Protein AF-A0A957TCB9-F1 (afdb_monomer_lite)

Structure (mmCIF, N/CA/C/O backbone):
data_AF-A0A957TCB9-F1
#
_entry.id   AF-A0A957TCB9-F1
#
loop_
_atom_site.group_PDB
_atom_site.id
_atom_site.type_symbol
_atom_site.label_atom_id
_atom_site.label_alt_id
_atom_site.label_comp_id
_atom_site.label_asym_id
_atom_site.label_entity_id
_atom_site.label_seq_id
_atom_site.pdbx_PDB_ins_code
_atom_site.Cartn_x
_atom_site.Cartn_y
_atom_site.Cartn_z
_atom_site.occupancy
_atom_site.B_iso_or_equiv
_atom_site.auth_seq_id
_atom_site.auth_comp_id
_atom_site.auth_asym_id
_atom_site.auth_atom_id
_atom_site.pdbx_PDB_model_num
ATOM 1 N N . MET A 1 1 ? 9.449 -3.709 2.077 1.00 79.50 1 MET A N 1
ATOM 2 C CA . MET A 1 1 ? 8.244 -2.983 1.584 1.00 79.50 1 MET A CA 1
ATOM 3 C C . MET A 1 1 ? 7.364 -3.993 0.887 1.00 79.50 1 MET A C 1
ATOM 5 O O . MET A 1 1 ? 7.876 -4.736 0.061 1.00 79.50 1 MET A O 1
ATOM 9 N N . LYS A 1 2 ? 6.064 -4.006 1.184 1.00 89.00 2 LYS A N 1
ATOM 10 C CA . LYS A 1 2 ? 5.122 -4.945 0.560 1.00 89.00 2 LYS A CA 1
ATOM 11 C C . LYS A 1 2 ? 4.244 -4.211 -0.457 1.00 89.00 2 LYS A C 1
ATOM 13 O O . LYS A 1 2 ? 3.557 -3.256 -0.094 1.00 89.00 2 LYS A O 1
ATOM 18 N N . ILE A 1 3 ? 4.275 -4.652 -1.713 1.00 91.94 3 ILE A N 1
ATOM 19 C CA . ILE A 1 3 ? 3.388 -4.185 -2.790 1.00 91.94 3 ILE A CA 1
ATOM 20 C C . ILE A 1 3 ? 2.474 -5.347 -3.176 1.00 91.94 3 ILE A C 1
ATOM 22 O O . ILE A 1 3 ? 2.912 -6.496 -3.247 1.00 91.94 3 ILE A O 1
ATOM 26 N N . PHE A 1 4 ? 1.198 -5.045 -3.409 1.00 94.31 4 PHE A N 1
ATOM 27 C CA . PHE A 1 4 ? 0.171 -6.040 -3.697 1.00 94.31 4 PHE A CA 1
ATOM 28 C C . PHE A 1 4 ? -0.612 -5.707 -4.964 1.00 94.31 4 PHE A C 1
ATOM 30 O O . PHE A 1 4 ? -0.781 -4.534 -5.301 1.00 94.31 4 PHE A O 1
ATOM 37 N N . LYS A 1 5 ? -1.132 -6.746 -5.628 1.00 92.81 5 LYS A N 1
ATOM 38 C CA . LYS A 1 5 ? -1.964 -6.639 -6.840 1.00 92.81 5 LYS A CA 1
ATOM 39 C C . LYS A 1 5 ? -3.372 -6.108 -6.562 1.00 92.81 5 LYS A C 1
ATOM 41 O O . LYS A 1 5 ? -3.903 -5.323 -7.338 1.00 92.81 5 LYS A O 1
ATOM 46 N N . TYR A 1 6 ? -3.976 -6.546 -5.463 1.00 94.94 6 TYR A N 1
ATOM 47 C CA . TYR A 1 6 ? -5.341 -6.220 -5.068 1.00 94.94 6 TYR A CA 1
ATOM 48 C C . TYR A 1 6 ? -5.330 -5.367 -3.809 1.00 94.94 6 TYR A C 1
ATOM 50 O O . TYR A 1 6 ? -4.605 -5.662 -2.860 1.00 94.94 6 TYR A O 1
ATOM 58 N N . TRP A 1 7 ? -6.174 -4.340 -3.790 1.00 96.44 7 TRP A N 1
ATOM 59 C CA . TRP A 1 7 ? -6.347 -3.449 -2.651 1.00 96.44 7 TRP A CA 1
ATOM 60 C C . TRP A 1 7 ? -7.824 -3.221 -2.387 1.00 96.44 7 TRP A C 1
ATOM 62 O O . TRP A 1 7 ? -8.570 -2.869 -3.299 1.00 96.44 7 TRP A O 1
ATOM 72 N N . VAL A 1 8 ? -8.232 -3.368 -1.130 1.00 97.44 8 VAL A N 1
ATOM 73 C CA . VAL A 1 8 ? -9.602 -3.079 -0.693 1.00 97.44 8 VAL A CA 1
ATOM 74 C C . VAL A 1 8 ? -9.571 -2.168 0.524 1.00 97.44 8 VAL A C 1
ATOM 76 O O . VAL A 1 8 ? -8.707 -2.293 1.394 1.00 97.44 8 VAL A O 1
ATOM 79 N N . ALA A 1 9 ? -10.512 -1.227 0.553 1.00 97.50 9 ALA A N 1
ATOM 80 C CA . ALA A 1 9 ? -10.790 -0.386 1.704 1.00 97.50 9 ALA A CA 1
ATOM 81 C C . ALA A 1 9 ? -11.966 -0.975 2.482 1.00 97.50 9 ALA A C 1
ATOM 83 O O . ALA A 1 9 ? -13.040 -1.166 1.916 1.00 97.50 9 ALA A O 1
ATOM 84 N N . GLU A 1 10 ? -11.782 -1.189 3.776 1.00 98.19 10 GLU A N 1
ATOM 85 C CA . GLU A 1 10 ? -12.850 -1.594 4.686 1.00 98.19 10 GLU A CA 1
ATOM 86 C C . GLU A 1 10 ? -13.086 -0.505 5.725 1.00 98.19 10 GLU A C 1
ATOM 88 O O . GLU A 1 10 ? -12.163 0.223 6.113 1.00 98.19 10 GLU A O 1
ATOM 93 N N . LYS A 1 11 ? -14.338 -0.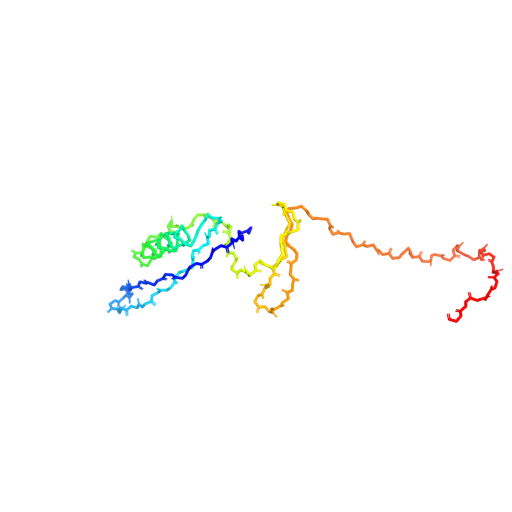383 6.168 1.00 97.69 11 LYS A N 1
ATOM 94 C CA . LYS A 1 11 ? -14.767 0.626 7.139 1.00 97.69 11 LYS A CA 1
ATOM 95 C C . LYS A 1 11 ? -15.478 -0.036 8.307 1.00 97.69 11 LYS A C 1
ATOM 97 O O . LYS A 1 11 ? -16.246 -0.971 8.126 1.00 97.69 11 LYS A O 1
ATOM 102 N N . THR A 1 12 ? -15.268 0.494 9.504 1.00 95.88 12 THR A N 1
ATOM 103 C CA . THR A 1 12 ? -16.009 0.095 10.708 1.00 95.88 12 THR A CA 1
ATOM 104 C C . THR A 1 12 ? -16.214 1.308 11.595 1.00 95.88 12 THR A C 1
ATOM 106 O O . THR A 1 12 ? -15.435 2.261 11.547 1.00 95.88 12 THR A O 1
ATOM 109 N N . GLN A 1 13 ? -17.247 1.263 12.427 1.00 95.81 13 GLN A N 1
ATOM 110 C CA . GLN A 1 13 ? -17.369 2.177 13.555 1.00 95.81 13 GLN A CA 1
ATOM 111 C C . GLN A 1 13 ? -16.560 1.647 14.741 1.00 95.81 13 GLN A C 1
ATOM 113 O O . GLN A 1 13 ? -16.422 0.431 14.916 1.00 95.81 13 GLN A O 1
ATOM 118 N N . VAL A 1 14 ? -15.998 2.562 15.521 1.00 94.38 14 VAL A N 1
ATOM 119 C CA . VAL A 1 14 ? -15.342 2.292 16.799 1.00 94.38 14 VAL A CA 1
ATOM 120 C C . VAL A 1 14 ? -15.677 3.421 17.769 1.00 94.38 14 VAL A C 1
ATOM 122 O O . VAL A 1 14 ? -15.754 4.582 17.369 1.00 94.38 14 VAL A O 1
ATOM 125 N N . ASP A 1 15 ? -15.906 3.074 19.030 1.00 92.00 15 ASP A N 1
ATOM 126 C CA . ASP A 1 15 ? -16.005 4.058 20.102 1.00 92.00 15 ASP A CA 1
ATOM 127 C C . ASP A 1 15 ? -14.593 4.543 20.452 1.00 92.00 15 ASP A C 1
ATOM 129 O O . ASP A 1 15 ? -13.705 3.748 20.774 1.00 92.00 15 ASP A O 1
ATOM 133 N N . ILE A 1 16 ? -14.374 5.849 20.335 1.00 90.62 16 ILE A N 1
ATOM 134 C CA . ILE A 1 16 ? -13.148 6.506 20.768 1.00 90.62 16 ILE A CA 1
ATOM 135 C C . ILE A 1 16 ? -13.545 7.535 21.823 1.00 90.62 16 ILE A C 1
ATOM 137 O O . ILE A 1 16 ? -13.980 8.636 21.491 1.00 90.62 16 ILE A O 1
ATOM 141 N N . SER A 1 17 ? -13.369 7.172 23.095 1.00 88.62 17 SER A N 1
ATOM 142 C CA . SER A 1 17 ? -13.633 8.047 24.248 1.00 88.62 17 SER A CA 1
ATOM 143 C C . SER A 1 17 ? -15.091 8.526 24.352 1.00 88.62 17 SER A C 1
ATOM 145 O O . SER A 1 17 ? -15.341 9.677 24.706 1.00 88.62 17 SER A O 1
ATOM 147 N N . GLY A 1 18 ? -16.050 7.646 24.062 1.00 91.06 18 GLY A N 1
ATOM 148 C CA . GLY A 1 18 ? -17.490 7.913 24.101 1.00 91.06 18 GLY A CA 1
ATOM 149 C C . GLY A 1 18 ? -18.056 8.497 22.804 1.00 91.06 18 GLY A C 1
ATOM 150 O O . GLY A 1 18 ? -19.244 8.810 22.745 1.00 91.06 18 GLY A O 1
ATOM 151 N N . GLU A 1 19 ? -17.233 8.661 21.763 1.00 95.44 19 GLU A N 1
ATOM 152 C CA . GLU A 1 19 ? -17.649 9.161 20.452 1.00 95.44 19 GLU A CA 1
ATOM 153 C C . GLU A 1 19 ? -17.510 8.059 19.391 1.00 95.44 19 GLU A C 1
ATOM 155 O O . GLU A 1 19 ? -16.416 7.541 19.147 1.00 95.44 19 GLU A O 1
ATOM 160 N N . LEU A 1 20 ? -18.612 7.713 18.718 1.00 95.31 20 LEU A N 1
ATOM 161 C CA . LEU A 1 20 ? -18.591 6.763 17.605 1.00 95.31 20 LEU A CA 1
ATOM 162 C C . LEU A 1 20 ? -17.940 7.395 16.372 1.00 95.31 20 LEU A C 1
ATOM 164 O O . LEU A 1 20 ? -18.493 8.306 15.754 1.00 95.31 20 LEU A O 1
ATOM 168 N N . LYS A 1 21 ? -16.785 6.860 15.966 1.00 96.06 21 LYS A N 1
ATOM 169 C CA . LYS A 1 21 ? -16.045 7.296 14.774 1.00 96.06 21 LYS A CA 1
ATOM 170 C C . LYS A 1 21 ? -15.961 6.190 13.741 1.00 96.06 21 LYS A C 1
ATOM 172 O O . LYS A 1 21 ? -15.745 5.025 14.067 1.00 96.06 21 LYS A O 1
ATOM 177 N N . VAL A 1 22 ? -16.090 6.564 12.471 1.00 96.69 22 VAL A N 1
ATOM 178 C CA . VAL A 1 22 ? -15.808 5.661 11.351 1.00 96.69 22 VAL A CA 1
ATOM 179 C C . VAL A 1 22 ? -14.310 5.679 11.081 1.00 96.69 22 VAL A C 1
ATOM 181 O O . VAL A 1 22 ? -13.742 6.724 10.770 1.00 96.69 22 VAL A O 1
ATOM 184 N N . ILE A 1 23 ? -13.678 4.513 11.147 1.00 95.81 23 ILE A N 1
ATOM 185 C CA . ILE A 1 23 ? -12.288 4.316 10.737 1.00 95.81 23 ILE A CA 1
ATOM 186 C C . ILE A 1 23 ? -12.241 3.512 9.439 1.00 95.81 23 ILE A C 1
ATOM 188 O O . ILE A 1 23 ? -13.120 2.695 9.163 1.00 95.81 23 ILE A O 1
ATOM 192 N N . THR A 1 24 ? -11.216 3.766 8.626 1.00 96.88 24 THR A N 1
ATOM 193 C CA . THR A 1 24 ? -10.968 3.059 7.362 1.00 96.88 24 THR A CA 1
ATOM 194 C C . THR A 1 24 ? -9.599 2.395 7.418 1.00 96.88 24 THR A 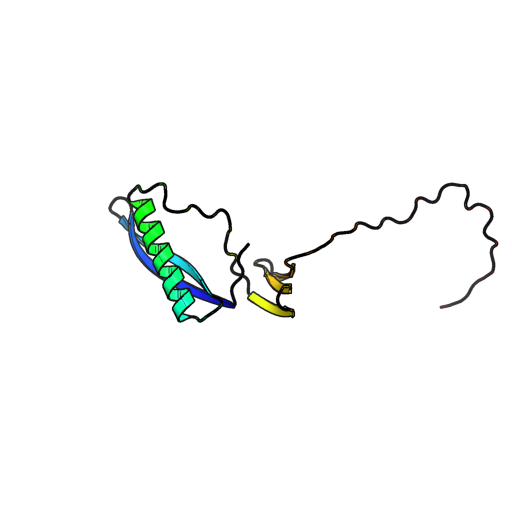C 1
ATOM 196 O O . THR A 1 24 ? -8.636 3.016 7.865 1.00 96.88 24 THR A O 1
ATOM 199 N N . SER A 1 25 ? -9.503 1.161 6.933 1.00 95.69 25 SER A N 1
ATOM 200 C CA . SER A 1 25 ? -8.239 0.442 6.758 1.00 95.69 25 SER A CA 1
ATOM 201 C C . SER A 1 25 ? -8.140 -0.095 5.338 1.00 95.69 25 SER A C 1
ATOM 203 O O . SER A 1 25 ? -9.154 -0.422 4.723 1.00 95.69 25 SER A O 1
ATOM 205 N N . TYR A 1 26 ? -6.913 -0.202 4.837 1.00 96.38 26 TYR A N 1
ATOM 206 C CA . TYR A 1 26 ? -6.621 -0.822 3.552 1.00 96.38 26 TYR A CA 1
ATOM 207 C C . TYR A 1 26 ? -5.902 -2.154 3.760 1.00 96.38 26 TYR A C 1
ATOM 209 O O . TYR A 1 26 ? -4.940 -2.254 4.531 1.00 96.38 26 TYR A O 1
ATOM 217 N N . GLY A 1 27 ? -6.361 -3.175 3.049 1.00 95.94 27 GLY A N 1
ATOM 218 C CA . GLY A 1 27 ? -5.715 -4.480 2.971 1.00 95.94 27 GLY A CA 1
ATOM 219 C C . GLY A 1 27 ? -5.207 -4.721 1.560 1.00 95.94 27 GLY A C 1
ATOM 220 O O . GLY A 1 27 ? -5.910 -4.415 0.595 1.00 95.94 27 GLY A O 1
ATOM 221 N N . GLY A 1 28 ? -3.981 -5.230 1.456 1.00 96.25 28 GLY A N 1
ATOM 222 C CA . GLY A 1 28 ? -3.369 -5.636 0.198 1.00 96.25 28 GLY A CA 1
ATOM 223 C C . GLY A 1 28 ? -3.318 -7.158 0.053 1.00 96.25 28 GLY A C 1
ATOM 224 O O . GLY A 1 28 ? -3.095 -7.884 1.025 1.00 96.25 28 GLY A O 1
ATOM 225 N N . SER A 1 29 ? -3.525 -7.667 -1.161 1.00 95.75 29 SER A N 1
ATOM 226 C CA . SER A 1 29 ? -3.344 -9.084 -1.479 1.00 95.75 29 SER A CA 1
ATOM 227 C C . SER A 1 29 ? -2.822 -9.349 -2.885 1.00 95.75 29 SER A C 1
ATOM 229 O O . SER A 1 29 ? -3.115 -8.616 -3.820 1.00 95.75 29 SER A O 1
ATOM 231 N N . ASN A 1 30 ? -2.074 -10.442 -3.043 1.00 94.94 30 ASN A N 1
ATOM 232 C CA . ASN A 1 30 ? -1.728 -11.005 -4.349 1.00 94.94 30 ASN A CA 1
ATOM 233 C C . ASN A 1 30 ? -2.685 -12.123 -4.803 1.00 94.94 30 ASN A C 1
ATOM 235 O O . ASN A 1 30 ? -2.550 -12.583 -5.933 1.00 94.94 30 ASN A O 1
ATOM 239 N N . LEU A 1 31 ? -3.629 -12.546 -3.951 1.00 97.12 31 LEU A N 1
ATOM 240 C CA . LEU A 1 31 ? -4.563 -13.648 -4.207 1.00 97.12 31 LEU A CA 1
ATOM 241 C C . LEU A 1 31 ? -5.875 -13.165 -4.835 1.00 97.12 31 LEU A C 1
ATOM 243 O O . LEU A 1 31 ? -6.236 -13.616 -5.916 1.00 97.12 31 LEU A O 1
ATOM 247 N N . SER A 1 32 ? -6.595 -12.258 -4.168 1.00 98.00 32 SER A N 1
ATOM 248 C CA . SER A 1 32 ? -7.890 -11.750 -4.638 1.00 98.00 32 SER A CA 1
ATOM 249 C C . SER A 1 32 ? -8.310 -10.470 -3.906 1.00 98.00 32 SER A C 1
ATOM 251 O O . SER A 1 32 ? -7.704 -10.076 -2.905 1.00 98.00 32 SER A O 1
ATOM 253 N N . LEU A 1 33 ? -9.384 -9.832 -4.386 1.00 97.88 33 LEU A N 1
ATOM 254 C CA . LEU A 1 33 ? -10.053 -8.735 -3.675 1.00 97.88 33 LEU A CA 1
ATOM 255 C C . LEU A 1 33 ? -10.659 -9.200 -2.341 1.00 97.88 33 LEU A C 1
ATOM 257 O O . LEU A 1 33 ? -10.565 -8.472 -1.357 1.00 97.88 33 LEU A O 1
ATOM 261 N N . ASP A 1 34 ? -11.214 -10.412 -2.276 1.00 98.38 34 ASP A N 1
ATOM 262 C CA . ASP A 1 34 ? -11.799 -10.955 -1.041 1.00 98.38 34 ASP A CA 1
ATOM 263 C C . ASP A 1 34 ? -10.736 -11.175 0.040 1.00 98.38 34 ASP A C 1
ATOM 265 O O . ASP A 1 34 ? -10.932 -10.821 1.201 1.00 98.38 34 ASP A O 1
ATOM 269 N N . ASP A 1 35 ? -9.566 -11.689 -0.344 1.00 98.31 35 ASP A N 1
ATOM 270 C CA . ASP A 1 35 ? -8.436 -11.865 0.570 1.00 98.31 35 ASP A CA 1
ATOM 271 C C . ASP A 1 35 ? -7.847 -10.507 1.009 1.00 98.31 35 ASP A C 1
ATOM 273 O O . ASP A 1 35 ? -7.480 -10.317 2.170 1.00 98.31 35 ASP A O 1
ATOM 277 N N . ALA A 1 36 ? -7.825 -9.510 0.114 1.00 97.62 36 ALA A N 1
ATOM 278 C CA . ALA A 1 36 ? -7.475 -8.133 0.473 1.00 97.62 36 ALA A CA 1
ATOM 279 C C . ALA A 1 36 ? -8.485 -7.517 1.464 1.00 97.62 36 ALA A C 1
ATOM 281 O O . ALA A 1 36 ? -8.081 -6.853 2.421 1.00 97.62 36 ALA A O 1
ATOM 282 N N . SER A 1 37 ? -9.783 -7.766 1.271 1.00 98.25 37 SER A N 1
ATOM 283 C CA . SER A 1 37 ? -10.857 -7.362 2.189 1.00 98.25 37 SER A CA 1
ATOM 284 C C . SER A 1 37 ? -10.692 -8.017 3.563 1.00 98.25 37 SER A C 1
ATOM 286 O O . SER A 1 37 ? -10.712 -7.319 4.580 1.00 98.25 37 SER A O 1
ATOM 288 N N . LEU A 1 38 ? -10.431 -9.328 3.611 1.00 98.19 38 LEU A N 1
ATOM 289 C CA . LEU A 1 38 ? -10.167 -10.053 4.855 1.00 98.19 38 LEU A CA 1
ATOM 290 C C . LEU A 1 38 ? -9.011 -9.412 5.635 1.00 98.19 38 LEU A C 1
ATOM 292 O O . LEU A 1 38 ? -9.187 -9.033 6.795 1.00 98.19 38 LEU A O 1
ATOM 296 N N . ARG A 1 39 ? -7.868 -9.173 4.979 1.00 96.75 39 ARG A N 1
ATOM 297 C CA . ARG A 1 39 ? -6.711 -8.503 5.604 1.00 96.75 39 ARG A CA 1
ATOM 298 C C . ARG A 1 39 ? -7.021 -7.085 6.077 1.00 96.75 39 ARG A C 1
ATOM 300 O O . ARG A 1 39 ? -6.513 -6.654 7.114 1.00 96.75 39 ARG A O 1
ATOM 307 N N . ALA A 1 40 ? -7.844 -6.336 5.343 1.00 96.94 40 ALA A N 1
ATOM 308 C CA . ALA A 1 40 ? -8.270 -5.003 5.762 1.00 96.94 40 ALA A CA 1
ATOM 309 C C . ALA A 1 40 ? -9.073 -5.062 7.075 1.00 96.94 40 ALA A C 1
ATOM 311 O O . ALA A 1 40 ? -8.819 -4.257 7.977 1.00 96.94 40 ALA A O 1
ATOM 312 N N . ARG A 1 41 ? -9.981 -6.042 7.212 1.00 97.38 41 ARG A N 1
ATOM 313 C CA . ARG A 1 41 ? -10.774 -6.283 8.433 1.00 97.38 41 ARG A CA 1
ATOM 314 C C . ARG A 1 41 ? -9.913 -6.753 9.601 1.00 97.38 41 ARG A C 1
ATOM 316 O O . ARG A 1 41 ? -10.044 -6.211 10.692 1.00 97.38 41 ARG A O 1
ATOM 323 N N . GLU A 1 42 ? -8.975 -7.670 9.379 1.00 95.56 42 GLU A N 1
ATOM 324 C CA . GLU A 1 42 ? -8.029 -8.106 10.419 1.00 95.56 42 GLU A CA 1
ATOM 325 C C . GLU A 1 42 ? -7.225 -6.929 10.988 1.00 95.56 42 GLU A C 1
ATOM 327 O O . GLU A 1 42 ? -7.048 -6.805 12.203 1.00 95.56 42 GLU A O 1
ATOM 332 N N . LYS A 1 43 ? -6.781 -6.008 10.123 1.00 94.12 43 LYS A N 1
ATOM 333 C CA . LYS A 1 43 ? -6.132 -4.767 10.564 1.00 94.12 43 LYS A CA 1
ATOM 334 C C . LYS A 1 43 ? -7.076 -3.859 11.346 1.00 94.12 43 LYS A C 1
ATOM 336 O O . LYS A 1 43 ? -6.634 -3.250 12.315 1.00 94.12 43 LYS A O 1
ATOM 341 N N . LEU A 1 44 ? -8.351 -3.758 10.964 1.00 95.56 44 LEU A N 1
ATOM 342 C CA . LEU A 1 44 ? -9.334 -2.989 11.734 1.00 95.56 44 LEU A CA 1
ATOM 343 C C . LEU A 1 44 ? -9.503 -3.548 13.147 1.00 95.56 44 LEU A C 1
ATOM 345 O O . LEU A 1 44 ? -9.506 -2.769 14.097 1.00 95.56 44 LEU A O 1
ATOM 349 N N . GLU A 1 45 ? -9.563 -4.868 13.308 1.00 94.62 45 GLU A N 1
ATOM 350 C CA . GLU A 1 45 ? -9.645 -5.497 14.632 1.00 94.62 45 GLU A CA 1
ATOM 351 C C . GLU A 1 45 ? -8.390 -5.235 15.473 1.00 94.62 45 GLU A C 1
ATOM 353 O O . GLU A 1 45 ? -8.476 -4.914 16.662 1.00 94.62 45 GLU A O 1
ATOM 358 N N . LYS A 1 46 ? -7.210 -5.252 14.844 1.00 93.38 46 LYS A N 1
ATOM 359 C CA . LYS A 1 46 ? -5.956 -4.827 15.481 1.00 93.38 46 LYS A CA 1
ATOM 360 C C . LYS A 1 46 ? -6.002 -3.358 15.927 1.00 93.38 46 LYS A C 1
ATOM 362 O O . LYS A 1 46 ? -5.637 -3.034 17.057 1.00 93.38 46 LYS A O 1
ATOM 367 N N . ILE A 1 47 ? -6.489 -2.459 15.072 1.00 92.69 47 ILE A N 1
ATOM 368 C CA . ILE A 1 47 ? -6.644 -1.034 15.403 1.00 92.69 47 ILE A CA 1
ATOM 369 C C . ILE A 1 47 ? -7.623 -0.855 16.569 1.00 92.69 47 ILE A C 1
ATOM 371 O O . ILE A 1 47 ? -7.309 -0.117 17.501 1.00 92.69 47 ILE A O 1
ATOM 375 N N . LYS A 1 48 ? -8.762 -1.561 16.567 1.00 93.38 48 LYS A N 1
ATOM 376 C CA . LYS A 1 48 ? -9.725 -1.544 17.679 1.00 93.38 48 LYS A CA 1
ATOM 377 C C . LYS A 1 48 ? -9.057 -1.956 18.985 1.00 93.38 48 LYS A C 1
ATOM 379 O O . LYS A 1 48 ? -9.139 -1.206 19.952 1.00 93.38 48 LYS A O 1
ATOM 384 N N . ARG A 1 49 ? -8.342 -3.084 19.021 1.00 92.75 49 ARG A N 1
ATOM 385 C CA . ARG A 1 49 ? -7.590 -3.516 20.215 1.00 92.75 49 ARG A CA 1
ATOM 386 C C . ARG A 1 49 ? -6.612 -2.450 20.704 1.00 92.75 49 ARG A C 1
ATOM 388 O O . ARG A 1 49 ? -6.563 -2.167 21.898 1.00 92.75 49 ARG A O 1
ATOM 395 N N . LYS A 1 50 ? -5.883 -1.816 19.780 1.00 91.88 50 LYS A N 1
ATOM 396 C CA . LYS A 1 50 ? -4.934 -0.747 20.112 1.00 91.88 50 LYS A CA 1
ATOM 397 C C . LYS A 1 50 ? -5.613 0.481 20.718 1.00 91.88 50 LYS A C 1
ATOM 399 O O . LYS A 1 50 ? -5.104 1.034 21.688 1.00 91.88 50 LYS A O 1
ATOM 404 N N . ILE A 1 51 ? -6.768 0.884 20.186 1.00 91.19 51 ILE A N 1
ATOM 405 C CA . ILE A 1 51 ? -7.589 1.971 20.748 1.00 91.19 51 ILE A CA 1
ATOM 406 C C . ILE A 1 51 ? -8.029 1.637 22.182 1.00 91.19 51 ILE A C 1
ATOM 408 O O . ILE A 1 51 ? -8.002 2.511 23.042 1.00 91.19 51 ILE A O 1
ATOM 412 N N . HIS A 1 52 ? -8.343 0.369 22.462 1.00 90.38 52 HIS A N 1
ATOM 413 C CA . HIS A 1 52 ? -8.716 -0.112 23.799 1.00 90.38 52 HIS A CA 1
ATOM 414 C C . HIS A 1 52 ? -7.516 -0.361 24.738 1.00 90.38 52 HIS A C 1
ATOM 416 O O . HIS A 1 52 ? -7.697 -0.876 25.839 1.00 90.38 52 HIS A O 1
ATOM 422 N N . GLY A 1 53 ? -6.297 0.023 24.341 1.00 90.56 53 GLY A N 1
ATOM 423 C CA . GLY A 1 53 ? -5.121 0.038 25.216 1.00 90.56 53 GLY A CA 1
ATOM 424 C C . GLY A 1 53 ? -4.105 -1.084 24.994 1.00 90.56 53 GLY A C 1
ATOM 425 O O . GLY A 1 53 ? -3.081 -1.101 25.677 1.00 90.56 53 GLY A O 1
ATOM 426 N N . ASP A 1 54 ? -4.325 -1.987 24.034 1.00 92.31 54 ASP A N 1
ATOM 427 C CA . ASP A 1 54 ? -3.333 -3.006 23.680 1.00 92.31 54 ASP A CA 1
ATOM 428 C C . ASP A 1 54 ? -2.139 -2.376 22.934 1.00 92.31 54 ASP A C 1
ATOM 430 O O . ASP A 1 54 ? -2.280 -1.797 21.853 1.00 92.31 54 ASP A O 1
ATOM 434 N N . ARG A 1 55 ? -0.939 -2.461 23.518 1.00 85.00 55 ARG A N 1
ATOM 435 C CA . ARG A 1 55 ? 0.275 -1.832 22.971 1.00 85.00 55 ARG A CA 1
ATOM 436 C C . ARG A 1 55 ? 1.084 -2.741 22.043 1.00 85.00 55 ARG A C 1
ATOM 438 O O . ARG A 1 55 ? 1.907 -2.218 21.298 1.00 85.00 55 ARG A O 1
ATOM 445 N N . ASN A 1 56 ? 0.806 -4.046 22.013 1.00 85.56 56 ASN A N 1
ATOM 446 C CA . ASN A 1 56 ? 1.632 -5.048 21.323 1.00 85.56 56 ASN A CA 1
ATOM 447 C C . ASN A 1 56 ? 0.948 -5.608 20.066 1.00 85.56 56 ASN A C 1
ATOM 449 O O . ASN A 1 56 ? 1.067 -6.781 19.736 1.00 85.56 56 ASN A O 1
ATOM 453 N N . VAL A 1 57 ? 0.166 -4.783 19.367 1.00 83.56 57 VAL A N 1
ATOM 454 C CA . VAL A 1 57 ? -0.669 -5.266 18.252 1.00 83.56 57 VAL A CA 1
ATOM 455 C C . VAL A 1 57 ? 0.066 -5.273 16.905 1.00 83.56 57 VAL A C 1
ATOM 457 O O . VAL A 1 57 ? -0.324 -5.986 15.977 1.00 83.56 57 VAL A O 1
ATOM 460 N N . PHE A 1 58 ? 1.118 -4.467 16.777 1.00 80.00 58 PHE A N 1
ATOM 461 C CA . PHE A 1 58 ? 1.887 -4.306 15.546 1.00 80.00 58 PHE A CA 1
ATOM 462 C C . PHE A 1 58 ? 3.357 -4.605 15.835 1.00 80.00 58 PHE A C 1
ATOM 464 O O . PHE A 1 58 ? 4.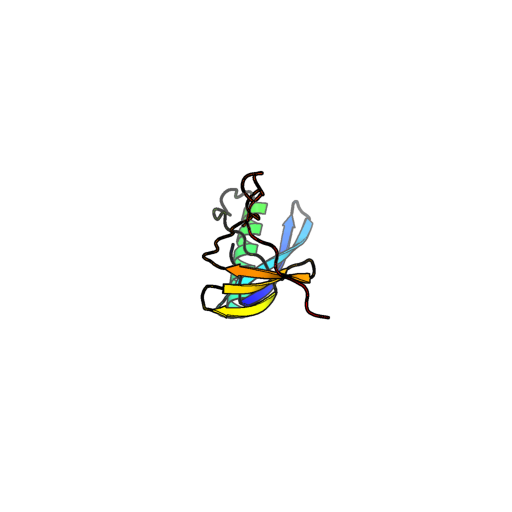004 -3.833 16.536 1.00 80.00 58 PHE A O 1
ATOM 471 N N . GLU A 1 59 ? 3.853 -5.722 15.305 1.00 73.69 59 GLU A N 1
ATOM 472 C CA . GLU A 1 59 ? 5.236 -6.188 15.498 1.00 73.69 59 GLU A CA 1
ATOM 473 C C . GLU A 1 59 ? 6.083 -6.070 14.217 1.00 73.69 59 GLU A C 1
ATOM 475 O O . GLU A 1 59 ? 7.303 -5.958 14.288 1.00 73.69 59 GLU A O 1
ATOM 480 N N . ASP A 1 60 ? 5.442 -6.028 13.043 1.00 72.06 60 ASP A N 1
ATOM 481 C CA . ASP A 1 60 ? 6.122 -5.939 11.748 1.00 72.06 60 ASP A CA 1
ATOM 482 C C . ASP A 1 60 ? 6.638 -4.518 11.465 1.00 72.06 60 ASP A C 1
ATOM 484 O O . ASP A 1 60 ? 5.872 -3.552 11.442 1.00 72.06 60 ASP A O 1
ATOM 488 N N . TYR A 1 61 ? 7.935 -4.404 11.160 1.00 66.25 61 TYR A N 1
ATOM 489 C CA . TYR A 1 61 ? 8.555 -3.162 10.677 1.00 66.25 61 TYR A CA 1
ATOM 490 C C . TYR A 1 61 ? 8.232 -2.875 9.199 1.00 66.25 61 TYR A C 1
ATOM 492 O O . TYR A 1 61 ? 8.272 -1.729 8.748 1.00 66.25 61 TYR A O 1
ATOM 500 N N . GLU A 1 62 ? 7.912 -3.909 8.416 1.00 78.88 62 GLU A N 1
ATOM 501 C CA . GLU A 1 62 ? 7.630 -3.744 6.995 1.00 78.88 62 GLU A CA 1
ATOM 502 C C . GLU A 1 62 ? 6.277 -3.081 6.739 1.00 78.88 62 GLU A C 1
ATOM 504 O O . GLU A 1 62 ? 5.218 -3.617 7.064 1.00 78.88 62 GLU A O 1
ATOM 509 N N . VAL A 1 63 ? 6.315 -1.941 6.052 1.00 82.88 63 VAL A N 1
ATOM 510 C CA . VAL A 1 63 ? 5.114 -1.234 5.615 1.00 82.88 63 VAL A CA 1
ATOM 511 C C . VAL A 1 63 ? 4.625 -1.738 4.259 1.00 82.88 63 VAL A C 1
ATOM 513 O O . VAL A 1 63 ? 5.403 -2.002 3.333 1.00 82.88 63 VAL A O 1
ATOM 516 N N . GLU A 1 64 ? 3.307 -1.849 4.143 1.00 90.69 64 GLU A N 1
ATOM 517 C CA . GLU A 1 64 ? 2.635 -2.064 2.868 1.00 90.69 64 GLU A CA 1
ATOM 518 C C . GLU A 1 64 ? 2.425 -0.715 2.174 1.00 90.69 64 GLU A C 1
ATOM 520 O O . GLU A 1 64 ? 1.924 0.226 2.796 1.00 90.69 64 GLU A O 1
ATOM 525 N N . ILE A 1 65 ? 2.781 -0.613 0.892 1.00 90.25 65 ILE A N 1
ATOM 526 C CA . ILE A 1 65 ? 2.609 0.619 0.116 1.00 90.25 65 ILE A CA 1
ATOM 527 C C . ILE A 1 65 ? 1.599 0.375 -0.997 1.00 90.25 65 ILE A C 1
ATOM 529 O O . ILE A 1 65 ? 1.769 -0.488 -1.857 1.00 90.25 65 ILE A O 1
ATOM 533 N N . ARG A 1 66 ? 0.522 1.161 -0.961 1.00 93.31 66 ARG A N 1
ATOM 534 C CA . ARG A 1 66 ? -0.542 1.124 -1.958 1.00 93.31 66 ARG A CA 1
ATOM 535 C C . ARG A 1 66 ? -0.149 1.942 -3.180 1.00 93.31 66 ARG A C 1
ATOM 537 O O . ARG A 1 66 ? -0.403 3.146 -3.225 1.00 93.31 66 ARG A O 1
ATOM 544 N N . GLU A 1 67 ? 0.406 1.258 -4.167 1.00 93.94 67 GLU A N 1
ATOM 545 C CA . GLU A 1 67 ? 0.729 1.807 -5.482 1.00 93.94 67 GLU A CA 1
ATOM 546 C C . GLU A 1 67 ? 0.080 0.971 -6.585 1.00 93.94 67 GLU A C 1
ATOM 548 O O . GLU A 1 67 ? -0.148 -0.229 -6.426 1.00 93.94 67 GLU A O 1
ATOM 553 N N . GLU A 1 68 ? -0.234 1.620 -7.702 1.00 93.38 68 GLU A N 1
ATOM 554 C CA . GLU A 1 68 ? -0.715 0.942 -8.904 1.00 93.38 68 GLU A CA 1
ATOM 555 C C . GLU A 1 68 ? 0.464 0.237 -9.578 1.00 93.38 68 GLU A C 1
ATOM 557 O O . GLU A 1 68 ? 1.468 0.883 -9.874 1.00 93.38 68 GLU A O 1
ATOM 562 N N . ILE A 1 69 ? 0.349 -1.065 -9.846 1.00 95.25 69 ILE A N 1
ATOM 563 C CA . ILE A 1 69 ? 1.326 -1.793 -10.662 1.00 95.25 69 ILE A CA 1
ATOM 564 C C . ILE A 1 69 ? 1.029 -1.476 -12.129 1.00 95.25 69 ILE A C 1
ATOM 566 O O . ILE A 1 69 ? 0.030 -1.938 -12.674 1.00 95.25 69 ILE A O 1
ATOM 570 N N . LEU A 1 70 ? 1.898 -0.690 -12.764 1.00 97.19 70 LEU A N 1
ATOM 571 C CA . LEU A 1 70 ? 1.778 -0.318 -14.175 1.00 97.19 70 LEU A CA 1
ATOM 572 C C . LEU A 1 70 ? 2.307 -1.416 -15.099 1.00 97.19 70 LEU A C 1
ATOM 574 O O . LEU A 1 70 ? 1.779 -1.620 -16.188 1.00 97.19 70 LEU A O 1
ATOM 578 N N . GLN A 1 71 ? 3.368 -2.101 -14.670 1.00 97.06 71 GLN A N 1
ATOM 579 C CA . GLN A 1 71 ? 4.009 -3.159 -15.439 1.00 97.06 71 GLN A CA 1
ATOM 580 C C . GLN A 1 71 ? 4.683 -4.164 -14.505 1.00 97.06 71 GLN A C 1
ATOM 582 O O . GLN A 1 71 ? 5.333 -3.788 -13.530 1.00 97.06 71 GLN A O 1
ATOM 587 N N . VAL A 1 72 ? 4.573 -5.446 -14.846 1.00 95.62 72 VAL A N 1
ATOM 588 C CA . VAL A 1 72 ? 5.403 -6.515 -14.281 1.00 95.62 72 VAL A CA 1
ATOM 589 C C . VAL A 1 72 ? 6.516 -6.790 -15.287 1.00 95.62 72 VAL A C 1
ATOM 591 O O . VAL A 1 72 ? 6.223 -7.147 -16.427 1.00 95.62 72 VAL A O 1
ATOM 594 N N . VAL A 1 73 ? 7.769 -6.538 -14.905 1.00 96.06 73 VAL A N 1
ATOM 595 C CA . VAL A 1 73 ? 8.937 -6.760 -15.776 1.00 96.06 73 VAL A CA 1
ATOM 596 C C . VAL A 1 73 ? 9.354 -8.227 -15.697 1.00 96.06 73 VAL A C 1
ATOM 598 O O . VAL A 1 73 ? 9.501 -8.880 -16.726 1.00 96.06 73 VAL A O 1
ATOM 601 N N . ASP A 1 74 ? 9.477 -8.742 -14.474 1.00 94.75 74 ASP A N 1
ATOM 602 C CA . ASP A 1 74 ? 9.722 -10.147 -14.149 1.00 94.75 74 ASP A CA 1
ATOM 603 C C . ASP A 1 74 ? 9.166 -10.464 -12.742 1.00 94.75 74 ASP A C 1
ATOM 605 O O . ASP A 1 74 ? 8.458 -9.651 -12.145 1.00 94.75 74 ASP A O 1
ATOM 609 N N . GLU A 1 75 ? 9.451 -11.654 -12.204 1.00 92.19 75 GLU A N 1
ATOM 610 C CA . GLU A 1 75 ? 8.956 -12.09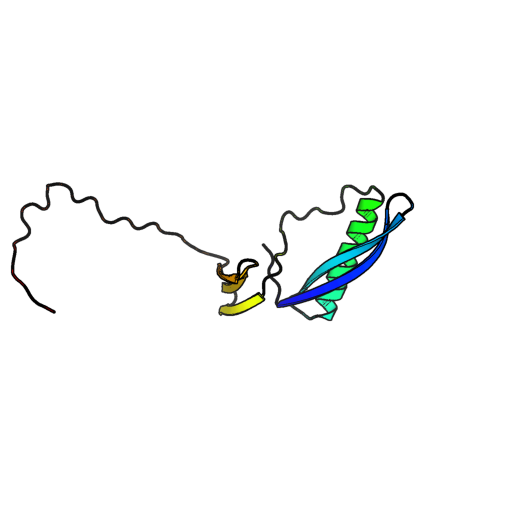0 -10.887 1.00 92.19 75 GLU A CA 1
ATOM 611 C C . GLU A 1 75 ? 9.442 -11.224 -9.713 1.00 92.19 75 GLU A C 1
ATOM 613 O O . GLU A 1 75 ? 8.783 -11.181 -8.674 1.00 92.19 75 GLU A O 1
ATOM 618 N N . LYS A 1 76 ? 10.580 -10.539 -9.867 1.00 93.62 76 LYS A N 1
ATOM 619 C CA . LYS A 1 76 ? 11.271 -9.777 -8.815 1.00 93.62 76 LYS A CA 1
ATOM 620 C C . LYS A 1 76 ? 11.329 -8.278 -9.103 1.00 93.62 76 LYS A C 1
ATOM 622 O O . LYS A 1 76 ? 11.902 -7.535 -8.303 1.00 93.62 76 LYS A O 1
ATOM 627 N N . THR A 1 77 ? 10.741 -7.842 -10.217 1.00 94.44 77 THR A N 1
ATOM 628 C CA . THR A 1 77 ? 10.821 -6.471 -10.715 1.00 94.44 77 THR A CA 1
ATOM 629 C C . THR A 1 77 ? 9.474 -5.993 -11.244 1.00 94.44 77 THR A C 1
ATOM 631 O O . THR A 1 77 ? 8.907 -6.548 -12.189 1.00 94.44 77 THR A O 1
ATOM 634 N N . ILE A 1 78 ? 8.979 -4.895 -10.678 1.00 95.81 78 ILE A N 1
ATOM 635 C CA . ILE A 1 78 ? 7.738 -4.234 -11.094 1.00 95.81 78 ILE A CA 1
ATOM 636 C C . ILE A 1 78 ? 7.957 -2.735 -11.272 1.00 95.81 78 ILE A C 1
ATOM 638 O O . ILE A 1 78 ? 8.798 -2.129 -10.611 1.00 95.81 78 ILE A O 1
ATOM 642 N N . ILE A 1 79 ? 7.160 -2.117 -12.138 1.00 96.94 79 ILE A N 1
ATOM 643 C CA . ILE A 1 79 ? 7.061 -0.662 -12.248 1.00 96.94 79 ILE A CA 1
ATOM 644 C C . ILE A 1 79 ? 5.716 -0.246 -11.666 1.00 96.94 79 ILE A C 1
ATOM 646 O O . ILE A 1 79 ? 4.667 -0.718 -12.112 1.00 96.94 79 ILE A O 1
ATOM 650 N N . THR A 1 80 ? 5.742 0.644 -10.681 1.00 97.25 80 THR A N 1
ATOM 651 C CA . THR A 1 80 ? 4.548 1.194 -10.040 1.00 97.25 80 THR A CA 1
ATOM 652 C C . THR A 1 80 ? 4.352 2.669 -10.364 1.00 97.25 80 THR A C 1
ATOM 654 O O . THR A 1 80 ? 5.275 3.352 -10.814 1.00 97.25 80 THR A O 1
ATOM 657 N N . ARG A 1 81 ? 3.141 3.179 -10.124 1.00 96.81 81 ARG A N 1
ATOM 658 C CA . ARG A 1 81 ? 2.865 4.614 -10.031 1.00 96.81 81 ARG A CA 1
ATOM 659 C C . ARG A 1 81 ? 2.771 5.024 -8.569 1.00 96.81 81 ARG A C 1
ATOM 661 O O . ARG A 1 81 ? 1.837 4.623 -7.872 1.00 96.81 81 ARG A O 1
ATOM 668 N N . ASN A 1 82 ? 3.692 5.873 -8.128 1.00 94.69 82 ASN A N 1
ATOM 669 C CA . ASN A 1 82 ? 3.625 6.428 -6.780 1.00 94.69 82 ASN A CA 1
ATOM 670 C C . ASN A 1 82 ? 2.546 7.523 -6.667 1.00 94.69 82 ASN A C 1
ATOM 672 O O . ASN A 1 82 ? 1.959 7.971 -7.656 1.00 94.69 82 ASN A O 1
ATOM 676 N N . ARG A 1 83 ? 2.302 8.015 -5.446 1.00 91.31 83 ARG A N 1
ATOM 677 C CA . ARG A 1 83 ? 1.291 9.060 -5.174 1.00 91.31 83 ARG A CA 1
ATOM 678 C C . ARG A 1 83 ? 1.535 10.381 -5.919 1.00 91.31 83 ARG A C 1
ATOM 680 O O . ARG A 1 83 ? 0.586 11.125 -6.146 1.00 91.31 83 ARG A O 1
ATOM 687 N N . TYR A 1 84 ? 2.779 10.674 -6.287 1.00 94.69 84 TYR A N 1
ATOM 688 C CA . TYR A 1 84 ? 3.147 11.874 -7.043 1.00 94.69 84 TYR A CA 1
ATOM 689 C C . TYR A 1 84 ? 2.962 11.699 -8.557 1.00 94.69 84 TYR A C 1
ATOM 691 O O . TYR A 1 84 ? 3.182 12.639 -9.314 1.00 94.69 84 TYR A O 1
ATOM 699 N N . GLY A 1 85 ? 2.556 10.509 -9.008 1.00 95.56 85 GLY A N 1
ATOM 700 C CA . GLY A 1 85 ? 2.350 10.189 -10.416 1.00 95.56 85 GLY A CA 1
ATOM 701 C C . GLY A 1 85 ? 3.607 9.714 -11.144 1.00 95.56 85 GLY A C 1
ATOM 702 O O . GLY A 1 85 ? 3.510 9.393 -12.331 1.00 95.56 85 GLY A O 1
ATOM 703 N N . ALA A 1 86 ? 4.751 9.624 -10.460 1.00 97.81 86 ALA A N 1
ATOM 704 C CA . ALA A 1 86 ? 5.996 9.139 -11.046 1.00 97.81 86 ALA A CA 1
ATOM 705 C C . ALA A 1 86 ? 5.972 7.616 -11.218 1.00 97.81 86 ALA A C 1
ATOM 707 O O . ALA A 1 86 ? 5.382 6.897 -10.408 1.00 97.81 86 ALA A O 1
ATOM 708 N N . GLN A 1 87 ? 6.644 7.141 -12.267 1.00 97.88 87 GLN A N 1
ATOM 709 C CA . GLN A 1 87 ? 6.923 5.722 -12.449 1.00 97.88 87 GLN A CA 1
ATOM 710 C C . GLN A 1 87 ? 8.141 5.339 -11.610 1.00 97.88 87 GLN A C 1
ATOM 712 O O . GLN A 1 87 ? 9.184 5.985 -11.706 1.00 97.88 87 GLN A O 1
ATOM 717 N N . VAL A 1 88 ? 8.001 4.304 -10.788 1.00 95.38 88 VAL A N 1
ATOM 718 C CA . VAL A 1 88 ? 9.058 3.821 -9.896 1.00 95.38 88 VAL A CA 1
ATOM 719 C C . VAL A 1 88 ? 9.325 2.357 -10.203 1.00 95.38 88 VAL A C 1
ATOM 721 O O . VAL A 1 88 ? 8.417 1.532 -10.146 1.00 95.38 88 VAL A O 1
ATOM 724 N N . MET A 1 89 ? 10.573 2.029 -10.532 1.00 95.06 89 MET A N 1
ATOM 725 C CA . MET A 1 89 ? 11.013 0.642 -10.652 1.00 95.06 89 MET A CA 1
ATOM 726 C C . MET A 1 89 ? 11.344 0.098 -9.261 1.00 95.06 89 MET A C 1
ATOM 728 O O . MET A 1 89 ? 12.229 0.615 -8.583 1.00 95.06 89 MET A O 1
ATOM 732 N N . ASN A 1 90 ? 10.641 -0.954 -8.857 1.00 93.25 90 ASN A N 1
ATOM 733 C CA . ASN A 1 90 ? 10.882 -1.695 -7.628 1.00 93.25 90 ASN A CA 1
ATOM 734 C C . ASN A 1 90 ? 11.469 -3.055 -8.000 1.00 93.25 90 ASN A C 1
ATOM 736 O O . ASN A 1 90 ? 10.791 -3.848 -8.653 1.00 93.25 90 ASN A O 1
ATOM 740 N N . ALA A 1 91 ? 12.708 -3.312 -7.587 1.00 93.56 91 ALA A N 1
ATOM 741 C CA . ALA A 1 91 ? 13.414 -4.568 -7.819 1.00 93.56 91 ALA A CA 1
ATOM 742 C C . ALA A 1 91 ? 13.932 -5.128 -6.488 1.00 93.56 91 ALA A C 1
ATOM 744 O O . ALA A 1 91 ? 14.422 -4.362 -5.657 1.00 93.56 91 ALA A O 1
ATOM 745 N N . GLU A 1 92 ? 13.855 -6.448 -6.284 1.00 91.69 92 GLU A N 1
ATOM 746 C CA . GLU A 1 92 ? 14.402 -7.090 -5.072 1.00 91.69 92 GLU A CA 1
ATOM 747 C C . GLU A 1 92 ? 15.916 -6.888 -4.935 1.00 91.69 92 GLU A C 1
ATOM 749 O O . GLU A 1 92 ? 16.426 -6.714 -3.832 1.00 91.69 92 GLU A O 1
ATOM 754 N N . ASN A 1 93 ? 16.633 -6.921 -6.062 1.00 90.38 93 ASN A N 1
ATOM 755 C CA . ASN A 1 93 ? 18.078 -6.748 -6.120 1.00 90.38 93 ASN A CA 1
ATOM 756 C C . ASN A 1 93 ? 18.391 -5.648 -7.128 1.00 90.38 93 ASN A C 1
ATOM 758 O O . ASN A 1 93 ? 18.059 -5.772 -8.306 1.00 90.38 93 ASN A O 1
ATOM 762 N N . LEU A 1 94 ? 19.038 -4.581 -6.671 1.00 87.06 94 LEU A N 1
ATOM 763 C CA . LEU A 1 94 ? 19.405 -3.454 -7.515 1.00 87.06 94 LEU A CA 1
ATOM 764 C C . LEU A 1 94 ? 20.783 -2.941 -7.118 1.00 87.06 94 LEU A C 1
ATOM 766 O O . LEU A 1 94 ? 21.099 -2.822 -5.935 1.00 87.06 94 LEU A O 1
ATOM 770 N N . MET A 1 95 ? 21.593 -2.621 -8.121 1.00 88.44 95 MET A N 1
ATOM 771 C CA . MET A 1 95 ? 22.892 -1.993 -7.936 1.00 88.44 95 MET A CA 1
ATOM 772 C C . MET A 1 95 ? 22.850 -0.602 -8.558 1.00 88.44 95 MET A C 1
ATOM 774 O O . MET A 1 95 ? 22.624 -0.460 -9.758 1.00 88.44 95 MET A O 1
ATOM 778 N N . PHE A 1 96 ? 23.091 0.415 -7.736 1.00 86.31 96 PHE A N 1
ATOM 779 C CA . PHE A 1 96 ? 23.318 1.776 -8.204 1.00 86.31 96 PHE A CA 1
ATOM 780 C C . PHE A 1 96 ? 24.822 2.002 -8.310 1.00 86.31 96 PHE A C 1
ATOM 782 O O . PHE A 1 96 ? 25.541 1.895 -7.318 1.00 86.31 96 PHE A O 1
ATOM 789 N N . LEU A 1 97 ? 25.290 2.292 -9.520 1.00 90.75 97 LEU A N 1
ATOM 790 C CA . LEU A 1 97 ? 26.668 2.680 -9.781 1.00 90.75 97 LEU A CA 1
ATOM 791 C C . LEU A 1 97 ? 26.665 4.128 -10.243 1.00 90.75 97 LEU A C 1
ATOM 793 O O . LEU A 1 97 ? 26.063 4.446 -11.268 1.00 90.75 97 LEU A O 1
ATOM 797 N N . ASP A 1 98 ? 27.350 4.983 -9.498 1.00 88.75 98 ASP A N 1
ATOM 798 C CA . ASP A 1 98 ? 27.692 6.312 -9.979 1.00 88.75 98 ASP A CA 1
ATOM 799 C C . ASP A 1 98 ? 28.984 6.195 -10.793 1.00 88.75 98 ASP A C 1
ATOM 801 O O . ASP A 1 98 ? 30.046 5.871 -10.256 1.00 88.75 98 ASP A O 1
ATOM 805 N N . ILE A 1 99 ? 28.875 6.335 -12.115 1.00 85.81 99 ILE A N 1
ATOM 806 C CA . ILE A 1 99 ? 30.023 6.254 -13.019 1.00 85.81 99 ILE A CA 1
ATOM 807 C C . ILE A 1 99 ? 30.405 7.673 -13.414 1.00 85.81 99 ILE A C 1
ATOM 809 O O . ILE A 1 99 ? 29.864 8.248 -14.361 1.00 85.81 99 ILE A O 1
ATOM 813 N N . ASP A 1 100 ? 31.391 8.213 -12.711 1.00 85.19 100 ASP A N 1
ATOM 814 C CA . ASP A 1 100 ? 32.023 9.468 -13.085 1.00 85.19 100 ASP A CA 1
ATOM 815 C C . ASP A 1 100 ? 32.883 9.318 -14.345 1.00 85.19 100 ASP A C 1
ATOM 817 O O . ASP A 1 100 ? 33.499 8.280 -14.617 1.00 85.19 100 ASP A O 1
ATOM 821 N N . LYS A 1 101 ? 33.016 10.414 -15.099 1.00 80.25 101 LYS A N 1
ATOM 822 C CA . LYS A 1 101 ? 34.074 10.504 -16.110 1.00 80.25 101 LYS A CA 1
ATOM 823 C C . LYS A 1 101 ? 35.435 10.515 -15.405 1.00 80.25 101 LYS A C 1
ATOM 825 O O . LYS A 1 101 ? 35.592 11.216 -14.403 1.00 80.25 101 LYS A O 1
ATOM 830 N N . PRO A 1 102 ? 36.455 9.821 -15.941 1.00 76.75 102 PRO A N 1
ATOM 831 C CA . PRO A 1 102 ? 37.798 9.910 -15.389 1.00 76.75 102 PRO A CA 1
ATOM 832 C C . PRO A 1 102 ? 38.255 11.374 -15.378 1.00 76.75 102 PRO A C 1
ATOM 834 O O . PRO A 1 102 ? 38.085 12.097 -16.364 1.00 76.75 102 PRO A O 1
ATOM 837 N N . LYS A 1 103 ? 38.850 11.819 -14.264 1.00 70.19 103 LYS A N 1
ATOM 838 C CA . LYS A 1 103 ? 39.479 13.142 -14.193 1.00 70.19 103 LYS A CA 1
ATOM 839 C C . LYS A 1 103 ? 40.563 13.204 -15.265 1.00 70.19 103 LYS A C 1
ATOM 841 O O . LYS A 1 103 ? 41.500 12.410 -15.237 1.00 70.19 103 LYS A O 1
ATOM 846 N N . SER A 1 104 ? 40.439 14.150 -16.195 1.00 66.38 104 SER A N 1
ATOM 847 C CA . SER A 1 104 ? 41.502 14.483 -17.142 1.00 66.38 104 SER A CA 1
ATOM 848 C C . SER A 1 104 ? 42.703 15.004 -16.355 1.00 66.38 104 SER A C 1
ATOM 850 O O . SER A 1 104 ? 42.803 16.196 -16.068 1.00 66.38 104 SER A O 1
ATOM 852 N N . THR A 1 105 ? 43.613 14.116 -15.969 1.00 63.72 105 THR A N 1
ATOM 853 C CA . THR A 1 105 ? 44.934 14.520 -15.508 1.00 63.72 105 THR A CA 1
ATOM 854 C C . THR A 1 105 ? 45.742 14.977 -16.718 1.00 63.72 105 THR A C 1
ATOM 856 O O . THR A 1 105 ? 45.642 14.421 -17.813 1.00 63.72 105 THR A O 1
ATOM 859 N N . LEU A 1 106 ? 46.553 16.014 -16.518 1.00 60.53 106 LEU A N 1
ATOM 860 C CA . LEU A 1 106 ? 47.398 16.688 -17.514 1.00 60.53 106 LEU A CA 1
ATOM 861 C C . LEU A 1 106 ? 48.433 15.772 -18.219 1.00 60.53 106 LEU A C 1
ATOM 863 O O . LEU A 1 106 ? 49.296 16.261 -18.931 1.00 60.53 106 LEU A O 1
ATOM 867 N N . GLY A 1 107 ? 48.352 14.446 -18.067 1.00 57.53 107 GLY A N 1
ATOM 868 C CA . GLY A 1 107 ? 49.114 13.452 -18.830 1.00 57.53 107 GLY A CA 1
ATOM 869 C C . GLY A 1 107 ? 48.485 13.049 -20.174 1.00 57.53 107 GLY A C 1
ATOM 870 O O . GLY A 1 107 ? 49.103 12.304 -20.926 1.00 57.53 107 GLY A O 1
ATOM 871 N N . GLY A 1 108 ? 47.289 13.543 -20.522 1.00 54.38 108 GLY A N 1
ATOM 872 C CA . GLY A 1 108 ? 46.661 13.330 -21.840 1.00 54.38 108 GLY A CA 1
ATOM 873 C C . GLY A 1 108 ? 47.245 14.169 -22.993 1.00 54.38 108 GLY A C 1
ATOM 874 O O . GLY A 1 108 ? 46.727 14.111 -24.107 1.00 54.38 108 GLY A O 1
ATOM 875 N N . LEU A 1 109 ? 48.316 14.932 -22.741 1.00 55.97 109 LEU A N 1
ATOM 876 C CA . LEU A 1 109 ? 48.948 15.918 -23.636 1.00 55.97 109 LEU A CA 1
ATOM 877 C C . LEU A 1 109 ? 49.540 15.372 -24.959 1.00 55.97 109 LEU A C 1
ATOM 879 O O . LEU A 1 109 ? 50.113 16.153 -25.711 1.00 55.97 109 LEU A O 1
ATOM 883 N N . PHE A 1 110 ? 49.398 14.083 -25.299 1.00 63.91 110 PHE A N 1
ATOM 884 C CA . PHE A 1 110 ? 49.981 13.515 -26.530 1.00 63.91 110 PHE A CA 1
ATOM 885 C C . PHE A 1 110 ? 49.109 12.490 -27.275 1.00 63.91 110 PHE A C 1
ATOM 887 O O . PHE A 1 110 ? 49.645 11.613 -27.955 1.00 63.91 110 PHE A O 1
ATOM 894 N N . LYS A 1 111 ? 47.771 12.587 -27.236 1.00 55.16 111 LYS A N 1
ATOM 895 C CA . LYS A 1 111 ? 46.947 11.822 -28.194 1.00 55.16 111 LYS A CA 1
ATOM 896 C C . LYS A 1 111 ? 46.627 12.670 -29.428 1.00 55.16 111 LYS A C 1
ATOM 898 O O . LYS A 1 111 ? 45.764 13.538 -29.410 1.00 55.16 111 LYS A O 1
ATOM 903 N N . LYS A 1 112 ? 47.421 12.403 -30.468 1.00 48.56 112 LYS A N 1
ATOM 904 C CA . LYS A 1 112 ? 47.440 12.965 -31.826 1.00 48.56 112 LYS A CA 1
ATOM 905 C C . LYS A 1 112 ? 46.055 13.390 -32.336 1.00 48.56 112 LYS A C 1
ATOM 907 O O . LYS A 1 112 ? 45.138 12.576 -32.413 1.00 48.56 112 LYS A O 1
ATOM 912 N N . SER A 1 113 ? 45.953 14.655 -32.733 1.00 62.59 113 SER A N 1
ATOM 913 C CA . SER A 1 113 ? 44.832 15.205 -33.489 1.00 62.59 113 SER A CA 1
ATOM 914 C C . SER A 1 113 ? 44.759 14.576 -34.883 1.00 62.59 113 SER A C 1
ATOM 916 O O . SER A 1 113 ? 45.769 14.430 -35.574 1.00 62.59 113 SER A O 1
ATOM 918 N N . SER A 1 114 ? 43.554 14.215 -35.317 1.00 50.19 114 SER A N 1
ATOM 919 C CA . SER A 1 114 ? 43.184 14.075 -36.730 1.00 50.19 114 SER A CA 1
ATOM 920 C C . SER A 1 114 ? 41.669 14.290 -36.883 1.00 50.19 114 SER A C 1
ATOM 922 O O . SER A 1 114 ? 40.942 14.105 -35.906 1.00 50.19 114 SER 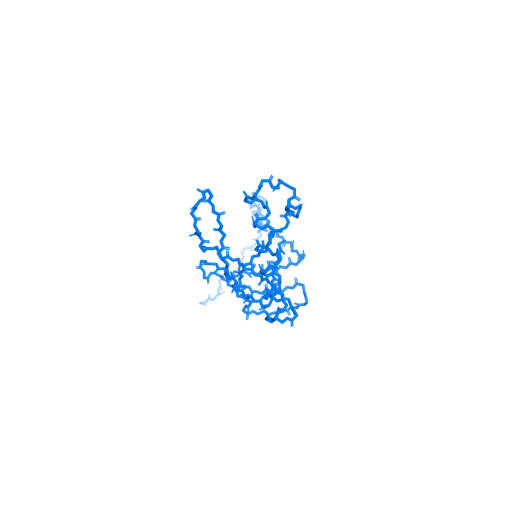A O 1
ATOM 924 N N . PRO A 1 115 ? 41.220 14.808 -38.039 1.00 52.50 115 PRO A N 1
ATOM 925 C CA . PRO A 1 115 ? 40.306 15.948 -38.082 1.00 52.50 115 PRO A CA 1
ATOM 926 C C . PRO A 1 115 ? 38.840 15.603 -38.396 1.00 52.50 115 PRO A C 1
ATOM 928 O O . PRO A 1 115 ? 38.548 14.565 -38.969 1.00 52.50 115 PRO A O 1
ATOM 931 N N . ALA A 1 116 ? 37.982 16.556 -38.009 1.00 53.06 116 ALA A N 1
ATOM 932 C CA . ALA A 1 116 ? 36.649 16.956 -38.487 1.00 53.06 116 ALA A CA 1
ATOM 933 C C . ALA A 1 116 ? 35.764 16.006 -39.334 1.00 53.06 116 ALA A C 1
ATOM 935 O O . ALA A 1 116 ? 36.154 15.539 -40.399 1.00 53.06 116 ALA A O 1
ATOM 936 N N . GLY A 1 117 ? 34.493 15.935 -38.917 1.00 47.41 117 GLY A N 1
ATOM 937 C CA . GLY A 1 117 ? 33.317 15.415 -39.635 1.00 47.41 117 GLY A CA 1
ATOM 938 C C . GLY A 1 117 ? 32.429 14.673 -38.628 1.00 47.41 117 GLY A C 1
ATOM 939 O O . GLY A 1 117 ? 32.933 13.800 -37.938 1.00 47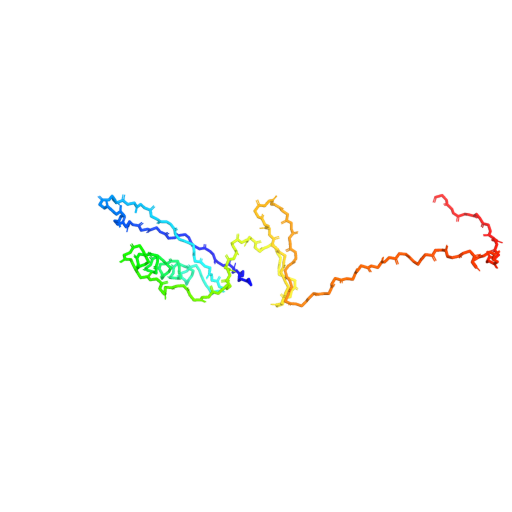.41 117 GLY A O 1
ATOM 940 N N . ASP A 1 118 ? 31.164 14.997 -38.376 1.00 45.59 118 ASP A N 1
ATOM 941 C CA . ASP A 1 118 ? 30.119 15.400 -39.309 1.00 45.59 118 ASP A CA 1
ATOM 942 C C . ASP A 1 118 ? 28.997 16.195 -38.614 1.00 45.59 118 ASP A C 1
ATOM 944 O O . ASP A 1 118 ? 28.950 16.307 -37.388 1.00 45.59 118 ASP A O 1
ATOM 948 N N . LYS A 1 119 ? 28.145 16.761 -39.469 1.00 40.62 119 LYS A N 1
ATOM 949 C CA . LYS A 1 119 ? 26.892 17.482 -39.207 1.00 40.62 119 LYS A CA 1
ATOM 950 C C . LYS A 1 119 ? 25.930 16.793 -38.239 1.00 40.62 119 LYS A C 1
ATOM 952 O O . LYS A 1 119 ? 25.874 15.546 -38.243 1.00 40.62 119 LYS A O 1
#

pLDDT: mean 87.17, std 14.31, range [40.62, 98.38]

Foldseek 3Di:
DAEAAEKDKDWDWADQPNDTDIDIFMAGHNPDNVVRVVRRVVVVVLVNVVSVPDPPSDDDPDDYAYWAFPDDPDPFWTWTQHPVRDTDIGGPDDDDDDDDDPPPDPPVVDDDDDDDDDD

Sequence (119 aa):
MKIFKYWVAEKTQVDISGELKVITSYGGSNLSLDDASLRAREKLEKIKRKIHGDRNVFEDYEVEIREEILQVVDEKTIITRNRYGAQVMNAENLMFLDIDKPKSTLGGLFKKSSPAGDK

Radius of gyration: 25.72 Å; chains: 1; bounding box: 69×31×65 Å

Secondary structure (DSSP, 8-state):
-B--SEEEEEEEEEEETTEEEEEEEEEEESS-HHHHHHHHHHHHHHHHHHHTT-S-S----PPB---EEEEEEETTEEEEE-TTS-EEEEESS------PPPP--TT-TTS--------